Protein AF-A0A8H7PPY5-F1 (afdb_monomer)

InterPro domains:
  IPR027450 Alpha-ketoglutarate-dependent dioxygenase AlkB-like [PF13532] (23-110)
  IPR032870 Alpha-ketoglutarate-dependent dioxygenase alkB homologue 7-like [PTHR21052] (15-110)
  IPR037151 Alpha-ketoglutarate-dependent dioxygenase AlkB-like superfamily [G3DSA:2.60.120.590] (1-110)

Solvent-accessible surface area (backbone atoms only — not comparable to full-atom values): 6386 Å² total; per-residue (Å²): 135,84,80,81,77,80,80,81,84,77,85,85,62,70,76,45,80,47,80,37,52,52,89,48,69,42,70,75,42,58,73,55,68,93,82,30,62,71,44,40,31,38,39,31,30,84,22,44,48,38,38,39,35,32,30,75,92,38,80,86,51,56,52,77,42,84,38,43,55,77,38,73,49,77,33,41,64,63,57,41,75,45,22,27,40,26,32,51,81,88,55,34,68,56,99,90,39,80,56,77,59,42,54,27,39,34,43,30,29,85

Radius of gyration: 16.4 Å; Cα contacts (8 Å, |Δi|>4): 218; chains: 1; bounding box: 36×61×32 Å

Foldseek 3Di:
DDDDDDDPDDDFDFDDKDKAALQGKDDWDADDPVPQDQKKKKQKADFKFKKKKAFPVHRVPIDIDIHGHRDIDMQGDCSRPGITIMTHPVPQADPNDGGRGGTMMMGMTD

Organism: Mortierella isabellina (NCBI:txid91625)

Structure (mmCIF, N/CA/C/O backbone):
data_AF-A0A8H7PPY5-F1
#
_entry.id   AF-A0A8H7PPY5-F1
#
loop_
_atom_site.group_PDB
_atom_site.id
_atom_site.type_symbol
_atom_site.label_atom_id
_atom_site.label_alt_id
_atom_site.label_comp_id
_atom_site.label_asym_id
_atom_site.label_entity_id
_atom_site.label_seq_id
_atom_site.pdbx_PDB_ins_code
_atom_site.Cartn_x
_atom_site.Cartn_y
_atom_site.Cartn_z
_atom_site.occupancy
_atom_site.B_iso_or_equiv
_atom_site.auth_seq_id
_atom_site.auth_comp_id
_atom_site.auth_asym_id
_atom_site.auth_atom_id
_atom_site.pdbx_PDB_model_num
ATOM 1 N N . MET A 1 1 ? -0.912 -48.262 -3.694 1.00 39.94 1 MET A N 1
ATOM 2 C CA . MET A 1 1 ? -0.352 -47.323 -2.701 1.00 39.94 1 MET A CA 1
ATOM 3 C C . MET A 1 1 ? -0.121 -46.006 -3.417 1.00 39.94 1 MET A C 1
ATOM 5 O O . MET A 1 1 ? 0.691 -45.977 -4.327 1.00 39.94 1 MET A O 1
ATOM 9 N N . MET A 1 2 ? -0.908 -44.978 -3.104 1.00 46.44 2 MET A N 1
ATOM 10 C CA . MET A 1 2 ? -0.612 -43.598 -3.500 1.00 46.44 2 MET A CA 1
ATOM 11 C C . MET A 1 2 ? 0.295 -43.026 -2.411 1.00 46.44 2 MET A C 1
ATOM 13 O O . MET A 1 2 ? -0.110 -42.996 -1.251 1.00 46.44 2 MET A O 1
ATOM 17 N N . GLU A 1 3 ? 1.521 -42.647 -2.761 1.00 47.66 3 GLU A N 1
ATOM 18 C CA . GLU A 1 3 ? 2.385 -41.885 -1.861 1.00 47.66 3 GLU A CA 1
ATOM 19 C C . GLU A 1 3 ? 1.839 -40.458 -1.751 1.00 47.66 3 GLU A C 1
ATOM 21 O O . GLU A 1 3 ? 1.576 -39.797 -2.758 1.00 47.66 3 GLU A O 1
ATOM 26 N N . ALA A 1 4 ? 1.619 -39.997 -0.521 1.00 56.94 4 ALA A N 1
ATOM 27 C CA . ALA A 1 4 ? 1.287 -38.607 -0.252 1.00 56.94 4 ALA A CA 1
ATOM 28 C C . ALA A 1 4 ? 2.537 -37.758 -0.520 1.00 56.94 4 ALA A C 1
ATOM 30 O O . ALA A 1 4 ? 3.584 -37.997 0.078 1.00 56.94 4 ALA A O 1
ATOM 31 N N . SER A 1 5 ? 2.444 -36.786 -1.429 1.00 65.00 5 SER A N 1
ATOM 32 C CA . SER A 1 5 ? 3.546 -35.863 -1.702 1.00 65.00 5 SER A CA 1
ATOM 33 C C . SER A 1 5 ? 3.839 -35.017 -0.461 1.00 65.00 5 SER A C 1
ATOM 35 O O . SER A 1 5 ? 2.929 -34.365 0.056 1.00 65.00 5 SER A O 1
ATOM 37 N N . GLU A 1 6 ? 5.092 -34.984 -0.012 1.00 60.25 6 GLU A N 1
ATOM 38 C CA . GLU A 1 6 ? 5.537 -34.081 1.051 1.00 60.25 6 GLU A CA 1
ATOM 39 C C . GLU A 1 6 ? 5.202 -32.625 0.694 1.00 60.25 6 GLU A C 1
ATOM 41 O O . GLU A 1 6 ? 5.588 -32.116 -0.364 1.00 60.25 6 GLU A O 1
ATOM 46 N N . SER A 1 7 ? 4.484 -31.926 1.579 1.00 65.38 7 SER A N 1
ATOM 47 C CA . SER A 1 7 ? 4.291 -30.485 1.438 1.00 65.38 7 SER A CA 1
ATOM 48 C C . SER A 1 7 ? 5.641 -29.799 1.643 1.00 65.38 7 SER A C 1
ATOM 50 O O . SER A 1 7 ? 6.175 -29.797 2.752 1.00 65.38 7 SER A O 1
ATOM 52 N N . LYS A 1 8 ? 6.203 -29.194 0.594 1.00 64.38 8 LYS A N 1
ATOM 53 C CA . LYS A 1 8 ? 7.360 -28.307 0.749 1.00 64.38 8 LYS A CA 1
ATOM 54 C C . LYS A 1 8 ? 6.942 -27.092 1.573 1.00 64.38 8 LYS A C 1
ATOM 56 O O . LYS A 1 8 ? 6.264 -26.200 1.067 1.00 64.38 8 LYS A O 1
ATOM 61 N N . THR A 1 9 ? 7.355 -27.051 2.834 1.00 60.34 9 THR A N 1
ATOM 62 C CA . THR A 1 9 ? 7.205 -25.864 3.675 1.00 60.34 9 THR A CA 1
ATOM 63 C C . THR A 1 9 ? 8.145 -24.782 3.147 1.00 60.34 9 THR A C 1
ATOM 65 O O . THR A 1 9 ? 9.364 -24.928 3.208 1.00 60.34 9 THR A O 1
ATOM 68 N N . CYS A 1 10 ? 7.586 -23.708 2.593 1.00 65.31 10 CYS A N 1
ATOM 69 C CA . CYS A 1 10 ? 8.329 -22.511 2.208 1.00 65.31 10 CYS A CA 1
ATOM 70 C C . CYS A 1 10 ? 8.097 -21.445 3.283 1.00 65.31 10 CYS A C 1
ATOM 72 O O . CYS A 1 10 ? 6.954 -21.051 3.518 1.00 65.31 10 CYS A O 1
ATOM 74 N N . SER A 1 11 ? 9.152 -21.019 3.979 1.00 74.56 11 SER A N 1
ATOM 75 C CA . SER A 1 11 ? 9.060 -19.962 4.986 1.00 74.56 11 SER A CA 1
ATOM 76 C C . SER A 1 11 ? 9.086 -18.586 4.323 1.00 74.56 11 SER A C 1
ATOM 78 O O . SER A 1 11 ? 9.966 -18.283 3.520 1.00 74.56 11 SER A O 1
ATOM 80 N N . LEU A 1 12 ? 8.121 -17.736 4.681 1.00 75.00 12 LEU A N 1
ATOM 81 C CA . LEU A 1 12 ? 8.087 -16.337 4.266 1.00 75.00 12 LEU A CA 1
ATOM 82 C C . LEU A 1 12 ? 8.640 -15.476 5.408 1.00 75.00 12 LEU A C 1
ATOM 84 O O . LEU A 1 12 ? 7.973 -15.280 6.423 1.00 75.00 12 LEU A O 1
ATOM 88 N N . ASN A 1 13 ? 9.874 -14.993 5.268 1.00 82.56 13 ASN A N 1
ATOM 89 C CA . ASN A 1 13 ? 10.508 -14.142 6.276 1.00 82.56 13 ASN A CA 1
ATOM 90 C C . ASN A 1 13 ? 10.197 -12.670 5.984 1.00 82.56 13 ASN A C 1
ATOM 92 O O . ASN A 1 13 ? 10.341 -12.227 4.845 1.00 82.56 13 ASN A O 1
ATOM 96 N N . PHE A 1 14 ? 9.783 -11.904 6.995 1.00 84.56 14 PHE A N 1
ATOM 97 C CA . PHE A 1 14 ? 9.659 -10.455 6.834 1.00 84.56 14 PHE A CA 1
ATOM 98 C C . PHE A 1 14 ? 11.049 -9.810 6.935 1.00 84.56 14 PHE A C 1
ATOM 100 O O . PHE A 1 14 ? 11.868 -10.202 7.765 1.00 84.56 14 PHE A O 1
ATOM 107 N N . SER A 1 15 ? 11.316 -8.828 6.079 1.00 92.12 15 SER A N 1
ATOM 108 C CA . SER A 1 15 ? 12.604 -8.135 5.966 1.00 92.12 15 SER A CA 1
ATOM 109 C C . SER A 1 15 ? 12.589 -6.740 6.591 1.00 92.12 15 SER A C 1
ATOM 111 O O . SER A 1 15 ? 13.639 -6.228 6.973 1.00 92.12 15 SER A O 1
ATOM 113 N N . LEU A 1 16 ? 11.415 -6.111 6.712 1.00 94.75 16 LEU A N 1
ATOM 114 C CA . LEU A 1 16 ? 11.279 -4.759 7.251 1.00 94.75 16 LEU A CA 1
ATOM 115 C C . LEU A 1 16 ? 9.996 -4.612 8.072 1.00 94.75 16 LEU A C 1
ATOM 117 O O . LEU A 1 16 ? 8.930 -5.054 7.655 1.00 94.75 16 LEU A O 1
ATOM 121 N N . CYS A 1 17 ? 10.103 -3.936 9.214 1.00 97.31 17 CYS A N 1
ATOM 122 C CA . CYS A 1 17 ? 8.968 -3.467 10.000 1.00 97.31 17 CYS A CA 1
ATOM 123 C C . CYS A 1 17 ? 8.872 -1.945 9.864 1.00 97.31 17 CYS A C 1
ATOM 125 O O . CYS A 1 17 ? 9.836 -1.236 10.151 1.00 97.31 17 CYS A O 1
ATOM 127 N N . VAL A 1 18 ? 7.721 -1.450 9.415 1.00 97.81 18 VAL A N 1
ATOM 128 C CA . VAL A 1 18 ? 7.425 -0.018 9.309 1.00 97.81 18 VAL A CA 1
ATOM 129 C C . VAL A 1 18 ? 6.422 0.339 10.396 1.00 97.81 18 VAL A C 1
ATOM 131 O O . VAL A 1 18 ? 5.294 -0.144 10.363 1.00 97.81 18 VAL A O 1
ATOM 134 N N . ASP A 1 19 ? 6.827 1.185 11.340 1.00 98.25 19 ASP A N 1
ATOM 135 C CA . ASP A 1 19 ? 5.956 1.769 12.365 1.00 98.25 19 ASP A CA 1
ATOM 136 C C . ASP A 1 19 ? 5.642 3.217 11.979 1.00 98.25 19 ASP A C 1
ATOM 138 O O . ASP A 1 19 ? 6.512 4.089 12.006 1.00 98.25 19 ASP A O 1
ATOM 142 N N . LEU A 1 20 ? 4.409 3.453 11.539 1.00 98.25 20 LEU A N 1
ATOM 143 C CA . LEU A 1 20 ? 3.946 4.730 11.019 1.00 98.25 20 LEU A CA 1
ATOM 144 C C . LEU A 1 20 ? 3.034 5.406 12.047 1.00 98.25 20 LEU A C 1
ATOM 146 O O . LEU A 1 20 ? 2.020 4.845 12.468 1.00 98.25 20 LEU A O 1
ATOM 150 N N . HIS A 1 21 ? 3.380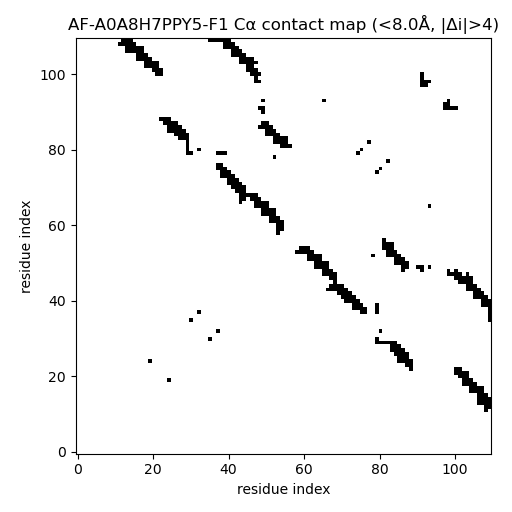 6.636 12.430 1.00 98.25 21 HIS A N 1
ATOM 151 C CA . HIS A 1 21 ? 2.536 7.475 13.282 1.00 98.25 21 HIS A CA 1
ATOM 152 C C . HIS A 1 21 ? 1.200 7.812 12.591 1.00 98.25 21 HIS A C 1
ATOM 154 O O . HIS A 1 21 ? 1.104 7.751 11.365 1.00 98.25 21 HIS A O 1
ATOM 160 N N . SER A 1 22 ? 0.182 8.233 13.351 1.00 96.94 22 SER A N 1
ATOM 161 C CA . SER A 1 22 ? -1.129 8.629 12.798 1.00 96.94 22 SER A CA 1
ATOM 162 C C . SER A 1 22 ? -1.038 9.768 11.778 1.00 96.94 22 SER A C 1
ATOM 164 O O . SER A 1 22 ? -1.808 9.811 10.826 1.00 96.94 22 SER A O 1
ATOM 166 N N . THR A 1 23 ? -0.049 10.647 11.941 1.00 96.88 23 THR A N 1
ATOM 167 C CA . THR A 1 23 ? 0.282 11.746 11.017 1.00 96.88 23 THR A CA 1
ATOM 168 C C . THR A 1 23 ? 1.465 11.423 10.094 1.00 96.88 23 THR A C 1
ATOM 170 O O . THR A 1 23 ? 2.036 12.321 9.482 1.00 96.88 23 THR A O 1
ATOM 173 N N . GLY A 1 24 ? 1.919 10.169 10.063 1.00 97.38 24 GLY A N 1
ATOM 174 C CA . GLY A 1 24 ? 3.039 9.739 9.235 1.00 97.38 24 GLY A CA 1
ATOM 175 C C . GLY A 1 24 ? 2.620 9.504 7.786 1.00 97.38 24 GLY A C 1
ATOM 176 O O . GLY A 1 24 ? 1.502 9.065 7.507 1.00 97.38 24 GLY A O 1
ATOM 177 N N . GLU A 1 25 ? 3.547 9.733 6.861 1.00 97.94 25 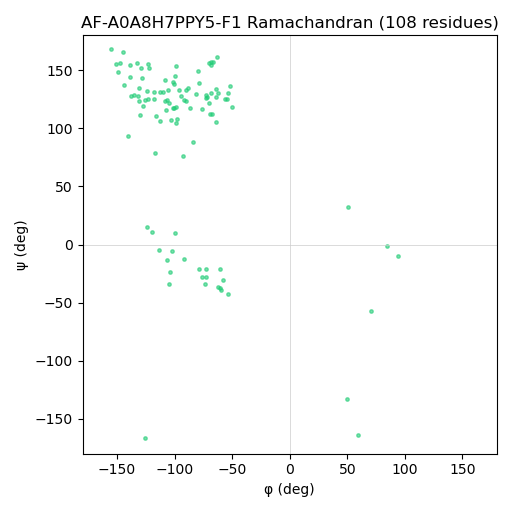GLU A N 1
ATOM 178 C CA . GLU A 1 25 ? 3.336 9.525 5.429 1.00 97.94 25 GLU A CA 1
ATOM 179 C C . GLU A 1 25 ? 4.453 8.688 4.818 1.00 97.94 25 GLU A C 1
ATOM 181 O O . GLU A 1 25 ? 5.600 8.709 5.267 1.00 97.94 25 GLU A O 1
ATOM 186 N N . ILE A 1 26 ? 4.104 7.976 3.753 1.00 98.19 26 ILE A N 1
ATOM 187 C CA . ILE A 1 26 ? 5.041 7.288 2.874 1.00 98.19 26 ILE A CA 1
ATOM 188 C C . ILE A 1 26 ? 4.902 7.954 1.514 1.00 98.19 26 ILE A C 1
ATOM 190 O O . ILE A 1 26 ? 3.863 7.829 0.873 1.00 98.19 26 ILE A O 1
ATOM 194 N N . LYS A 1 27 ? 5.935 8.684 1.093 1.00 98.06 27 LYS A N 1
ATOM 195 C CA . LYS A 1 27 ? 5.932 9.402 -0.188 1.00 98.06 27 LYS A CA 1
ATOM 196 C C . LYS A 1 27 ? 5.949 8.432 -1.367 1.00 98.06 27 LYS A C 1
ATOM 198 O O . LYS A 1 27 ? 6.498 7.337 -1.243 1.00 98.06 27 LYS A O 1
ATOM 203 N N . ALA A 1 28 ? 5.430 8.871 -2.514 1.00 98.00 28 ALA A N 1
ATOM 204 C CA . ALA A 1 28 ? 5.478 8.119 -3.764 1.00 98.00 28 ALA A CA 1
ATOM 205 C C . ALA A 1 28 ? 6.888 7.618 -4.077 1.00 98.00 28 ALA A C 1
ATOM 207 O O . ALA A 1 28 ? 7.817 8.403 -4.276 1.00 98.00 28 ALA A O 1
ATOM 208 N N . HIS A 1 29 ? 7.037 6.300 -4.150 1.00 97.94 29 HIS A N 1
ATOM 209 C CA . HIS A 1 29 ? 8.291 5.674 -4.542 1.00 97.94 29 HIS A CA 1
ATOM 210 C C . HIS A 1 29 ? 8.069 4.280 -5.125 1.00 97.94 29 HIS A C 1
ATOM 212 O O . HIS A 1 29 ? 6.988 3.700 -5.035 1.00 97.94 29 HIS A O 1
ATOM 218 N N . VAL A 1 30 ? 9.125 3.747 -5.733 1.00 97.62 30 VAL A N 1
ATOM 219 C CA . VAL A 1 30 ? 9.230 2.328 -6.064 1.00 97.62 30 VAL A CA 1
ATOM 220 C C . VAL A 1 30 ? 10.317 1.718 -5.212 1.00 97.62 30 VAL A C 1
ATOM 222 O O . VAL A 1 30 ? 11.420 2.259 -5.146 1.00 97.62 30 VAL A O 1
ATOM 225 N N . ASP A 1 31 ? 9.996 0.588 -4.585 1.00 96.44 31 ASP A N 1
ATOM 226 C CA . ASP A 1 31 ? 10.949 -0.204 -3.815 1.00 96.44 31 ASP A CA 1
ATOM 227 C C . ASP A 1 31 ? 12.194 -0.485 -4.656 1.00 96.44 31 ASP A C 1
ATOM 229 O O . ASP A 1 31 ? 12.100 -0.829 -5.842 1.00 96.44 31 ASP A O 1
ATOM 233 N N . ASN A 1 32 ? 13.372 -0.346 -4.049 1.00 95.00 32 ASN A N 1
ATOM 234 C CA . ASN A 1 32 ? 14.633 -0.459 -4.771 1.00 95.00 32 ASN A CA 1
ATOM 235 C C . ASN A 1 32 ? 14.719 -1.815 -5.498 1.00 95.00 32 ASN A C 1
ATOM 237 O O . ASN A 1 32 ? 14.531 -2.869 -4.886 1.00 95.00 32 ASN A O 1
ATOM 241 N N . VAL A 1 33 ? 14.961 -1.776 -6.811 1.00 93.56 33 VAL A N 1
ATOM 242 C CA . VAL A 1 33 ? 14.977 -2.954 -7.695 1.00 93.56 33 VAL A CA 1
ATOM 243 C C . VAL A 1 33 ? 16.063 -3.952 -7.315 1.00 93.56 33 VAL A C 1
ATOM 245 O O . VAL A 1 33 ? 15.812 -5.152 -7.350 1.00 93.56 33 VAL A O 1
ATOM 248 N N . 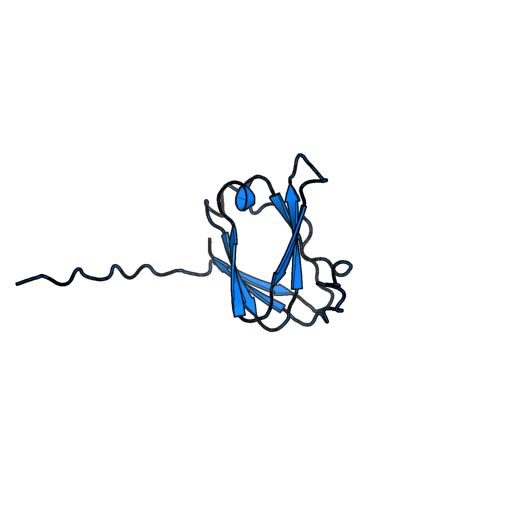GLU A 1 34 ? 17.222 -3.469 -6.883 1.00 93.38 34 GLU A N 1
ATOM 249 C CA . GLU A 1 34 ? 18.375 -4.306 -6.550 1.00 93.38 34 GLU A CA 1
ATOM 250 C C . GLU A 1 34 ? 18.212 -5.020 -5.201 1.00 93.38 34 GLU A C 1
ATOM 252 O O . GLU A 1 34 ? 18.744 -6.111 -5.020 1.00 93.38 34 GLU A O 1
ATOM 257 N N . TYR A 1 35 ? 17.442 -4.442 -4.270 1.00 91.75 35 TYR A N 1
ATOM 258 C CA . TYR A 1 35 ? 17.352 -4.929 -2.883 1.00 91.75 35 TYR A CA 1
ATOM 259 C C . TYR A 1 35 ? 15.985 -5.495 -2.478 1.00 91.75 35 TYR A C 1
ATOM 261 O O . TYR A 1 35 ? 15.851 -5.992 -1.363 1.00 91.75 35 TYR A O 1
ATOM 269 N N . SER A 1 36 ? 14.968 -5.418 -3.344 1.00 93.19 36 SER A N 1
ATOM 270 C CA . SER A 1 36 ? 13.586 -5.795 -2.977 1.00 93.19 36 SER A CA 1
ATOM 271 C C . SER A 1 36 ? 12.994 -6.926 -3.815 1.00 93.19 36 SER A C 1
ATOM 273 O O . SER A 1 36 ? 11.787 -7.141 -3.775 1.00 93.19 36 SER A O 1
ATOM 275 N N . GLY A 1 37 ? 13.817 -7.609 -4.615 1.00 92.81 37 GLY A N 1
ATOM 276 C CA . GLY A 1 37 ? 13.383 -8.745 -5.425 1.00 92.81 37 GLY A CA 1
ATOM 277 C C . GLY A 1 37 ? 12.267 -8.417 -6.427 1.00 92.81 37 GLY A C 1
ATOM 278 O O . GLY A 1 37 ? 12.000 -7.256 -6.771 1.00 92.81 37 GLY A O 1
ATOM 279 N N . SER A 1 38 ? 11.627 -9.474 -6.929 1.00 95.38 38 SER A N 1
ATOM 280 C CA . SER A 1 38 ? 10.518 -9.387 -7.890 1.00 95.38 38 SER A CA 1
ATOM 281 C C . SER A 1 38 ? 9.135 -9.342 -7.248 1.00 95.38 38 SER A C 1
ATOM 283 O O . SER A 1 38 ? 8.157 -9.044 -7.935 1.00 95.38 38 SER A O 1
ATOM 285 N N . VAL A 1 39 ? 9.048 -9.635 -5.950 1.00 95.62 39 VAL A N 1
ATOM 286 C CA . VAL A 1 39 ? 7.807 -9.626 -5.178 1.00 95.62 39 VAL A CA 1
ATOM 287 C C . VAL A 1 39 ? 8.040 -8.847 -3.895 1.00 95.62 39 VAL A C 1
ATOM 289 O O . VAL A 1 39 ? 8.956 -9.155 -3.143 1.00 95.62 39 VAL A O 1
ATOM 292 N N . VAL A 1 40 ? 7.173 -7.873 -3.637 1.00 96.75 40 VAL A N 1
ATOM 293 C CA . VAL A 1 40 ? 7.088 -7.183 -2.350 1.00 96.75 40 VAL A CA 1
ATOM 294 C C . VAL A 1 40 ? 5.702 -7.452 -1.794 1.00 96.75 40 VAL A C 1
ATOM 296 O O . VAL A 1 40 ? 4.707 -7.192 -2.465 1.00 96.75 40 VAL A O 1
ATOM 299 N N . ALA A 1 41 ? 5.614 -7.980 -0.582 1.00 97.31 41 ALA A N 1
ATOM 300 C CA . ALA A 1 41 ? 4.340 -8.187 0.093 1.00 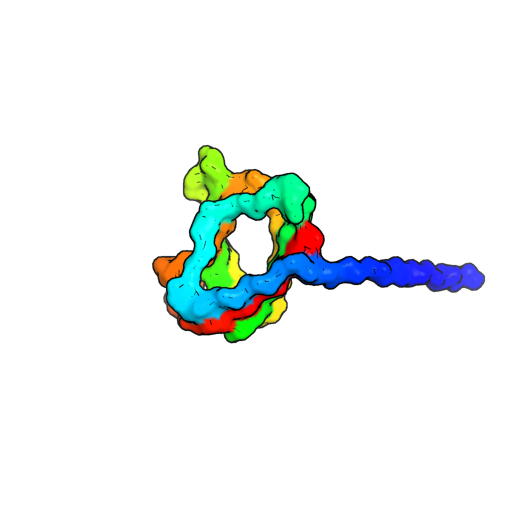97.31 41 ALA A CA 1
ATOM 301 C C . ALA A 1 41 ? 4.315 -7.453 1.431 1.00 97.31 41 ALA A C 1
ATOM 303 O O . ALA A 1 41 ? 5.359 -7.243 2.045 1.00 97.31 41 ALA A O 1
ATOM 304 N N . GLY A 1 42 ? 3.129 -7.061 1.886 1.00 97.75 42 GLY A N 1
ATOM 305 C CA . GLY A 1 42 ? 2.968 -6.340 3.142 1.00 97.75 42 GLY A CA 1
ATOM 306 C C . GLY A 1 42 ? 1.775 -6.832 3.943 1.00 97.75 42 GLY A C 1
ATOM 307 O O . GLY A 1 42 ? 0.656 -6.872 3.435 1.00 97.75 42 GLY A O 1
ATOM 308 N N . LEU A 1 43 ? 2.013 -7.165 5.213 1.00 98.50 43 LEU A N 1
ATOM 309 C CA . LEU A 1 43 ? 0.966 -7.400 6.204 1.00 98.50 43 LEU A CA 1
ATOM 310 C C . LEU A 1 43 ? 0.666 -6.096 6.944 1.00 98.50 43 LEU A C 1
ATOM 312 O O . LEU A 1 43 ? 1.568 -5.503 7.537 1.00 98.50 43 LEU A O 1
ATOM 316 N N . CYS A 1 44 ? -0.592 -5.670 6.936 1.00 98.50 44 CYS A N 1
ATOM 317 C CA . CYS A 1 44 ? -1.047 -4.429 7.560 1.00 98.50 44 CYS A CA 1
ATOM 318 C C . CYS A 1 44 ? -1.606 -4.701 8.960 1.00 98.50 44 CYS A C 1
ATOM 320 O O . CYS A 1 44 ? -2.410 -5.611 9.139 1.00 98.50 44 CYS A O 1
ATOM 322 N N . LEU A 1 45 ? -1.202 -3.913 9.957 1.00 98.50 45 LEU A N 1
ATOM 323 C CA . LEU A 1 45 ? -1.589 -4.088 11.357 1.00 98.50 45 LEU A CA 1
ATOM 324 C C . LEU A 1 45 ? -2.032 -2.756 11.984 1.00 98.50 45 LEU A C 1
ATOM 326 O O . LEU A 1 45 ? -1.571 -1.679 11.599 1.00 98.50 45 LEU A O 1
ATOM 330 N N . LEU A 1 46 ? -2.850 -2.868 13.034 1.00 98.44 46 LEU A N 1
ATOM 331 C CA . LEU A 1 46 ? -3.350 -1.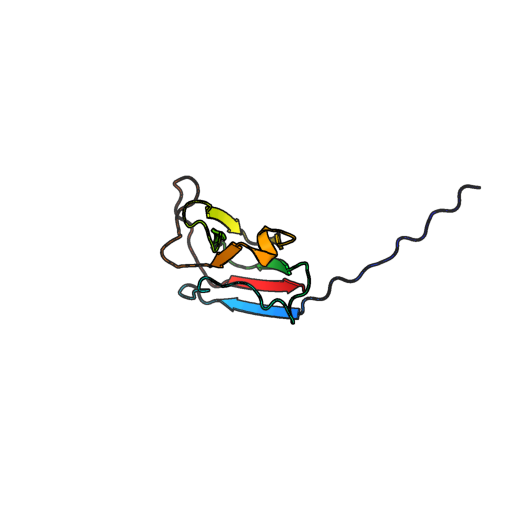800 13.915 1.00 98.44 46 LEU A CA 1
ATOM 332 C C . LEU A 1 46 ? -4.370 -0.829 13.305 1.00 98.44 46 LEU A C 1
ATOM 334 O O . LEU A 1 46 ? -5.457 -0.703 13.858 1.00 98.44 46 LEU A O 1
ATOM 338 N N . SER A 1 47 ? -4.050 -0.145 12.207 1.00 98.12 47 SER A N 1
ATOM 339 C CA . SER A 1 47 ? -4.907 0.912 11.650 1.00 98.12 47 SER A CA 1
ATOM 340 C C . SER A 1 47 ? -4.980 0.851 10.120 1.00 98.12 47 SER A C 1
ATOM 342 O O . SER A 1 47 ? -3.970 0.507 9.491 1.00 98.12 47 SER A O 1
ATOM 344 N N . PRO A 1 48 ? -6.149 1.166 9.524 1.00 98.06 48 PRO A N 1
ATOM 345 C CA . PRO A 1 48 ? -6.309 1.199 8.078 1.00 98.06 48 PRO A CA 1
ATOM 346 C C . PRO A 1 48 ? -5.495 2.325 7.431 1.00 98.06 48 PRO A C 1
ATOM 348 O O . PRO A 1 48 ? -5.145 3.330 8.055 1.00 98.06 48 PRO A O 1
ATOM 351 N N . ALA A 1 49 ? -5.203 2.158 6.147 1.00 97.94 49 ALA A N 1
ATOM 352 C CA . ALA A 1 49 ? -4.663 3.209 5.294 1.00 97.94 49 ALA A CA 1
ATOM 353 C C . ALA A 1 49 ? -5.095 2.984 3.846 1.00 97.94 49 ALA A C 1
ATOM 355 O O . ALA A 1 49 ? -5.331 1.848 3.441 1.00 97.94 49 ALA A O 1
ATOM 356 N N . ILE A 1 50 ? -5.135 4.052 3.055 1.00 98.44 50 ILE A N 1
ATOM 357 C CA . ILE A 1 50 ? -5.325 3.955 1.610 1.00 98.44 50 ILE A CA 1
ATOM 358 C C . ILE A 1 50 ? -3.951 4.075 0.953 1.00 98.44 50 ILE A C 1
ATOM 360 O O . ILE A 1 50 ? -3.257 5.081 1.119 1.00 98.44 50 ILE A O 1
ATOM 364 N N . MET A 1 51 ? -3.539 3.029 0.241 1.00 98.44 51 MET A N 1
ATOM 365 C CA . MET A 1 51 ? -2.345 3.059 -0.594 1.00 98.44 51 MET A CA 1
ATOM 366 C C . MET A 1 51 ? -2.729 3.508 -1.996 1.00 98.44 51 MET A C 1
ATOM 368 O O . MET A 1 51 ? -3.544 2.860 -2.648 1.00 98.44 51 MET A O 1
ATOM 372 N N . LYS A 1 52 ? -2.098 4.574 -2.477 1.00 98.25 52 LYS A N 1
ATOM 373 C CA . LYS A 1 52 ? -2.254 5.034 -3.854 1.00 98.25 52 LYS A CA 1
ATOM 374 C C . LYS A 1 52 ? -1.149 4.449 -4.712 1.00 98.25 52 LYS A C 1
ATOM 376 O O . LYS A 1 52 ? 0.027 4.584 -4.375 1.00 98.25 52 LYS A O 1
ATOM 381 N N . LEU A 1 53 ? -1.525 3.812 -5.814 1.00 98.38 53 LEU A N 1
ATOM 382 C CA . LEU A 1 53 ? -0.612 3.353 -6.851 1.00 98.38 53 LEU A CA 1
ATOM 383 C C . LEU A 1 53 ? -0.735 4.269 -8.065 1.00 98.38 53 LEU A C 1
ATOM 385 O O . LEU A 1 53 ? -1.846 4.538 -8.519 1.00 98.38 53 LEU A O 1
ATOM 389 N N . ARG A 1 54 ? 0.392 4.719 -8.622 1.00 98.25 54 ARG A N 1
ATOM 390 C CA . ARG A 1 54 ? 0.419 5.567 -9.826 1.00 98.25 54 ARG A CA 1
ATOM 391 C C . ARG A 1 54 ? 1.478 5.088 -10.807 1.00 98.25 54 ARG A C 1
ATOM 393 O O . ARG A 1 54 ? 2.633 4.923 -10.421 1.00 98.25 54 ARG A O 1
ATOM 400 N N . HIS A 1 55 ? 1.109 4.892 -12.070 1.00 98.12 55 HIS A N 1
ATOM 401 C CA . HIS A 1 55 ? 2.068 4.535 -13.111 1.00 98.12 55 HIS A CA 1
ATOM 402 C C . HIS A 1 55 ? 3.081 5.673 -13.306 1.00 98.12 55 HIS A C 1
ATOM 404 O O . HIS A 1 55 ? 2.704 6.842 -13.398 1.00 98.12 55 HIS A O 1
ATOM 410 N N . LYS A 1 56 ? 4.373 5.342 -13.380 1.00 95.94 56 LYS A N 1
ATOM 411 C CA . LYS A 1 56 ? 5.464 6.331 -13.480 1.00 95.94 56 LYS A CA 1
ATOM 412 C C . LYS A 1 56 ? 5.354 7.218 -14.715 1.00 95.94 56 LYS A C 1
ATOM 414 O O . LYS A 1 56 ? 5.621 8.411 -14.633 1.00 95.94 56 LYS A O 1
ATOM 419 N N . ASP A 1 57 ? 4.944 6.617 -15.827 1.00 96.50 57 ASP A N 1
ATOM 420 C CA . ASP A 1 57 ? 4.912 7.276 -17.136 1.00 96.50 57 ASP A CA 1
ATOM 421 C C . ASP A 1 57 ? 3.501 7.725 -17.553 1.00 96.50 57 ASP A C 1
ATOM 423 O O . ASP A 1 57 ? 3.342 8.372 -18.582 1.00 96.50 57 ASP A O 1
ATOM 427 N N . ASP A 1 58 ? 2.470 7.387 -16.768 1.00 96.00 58 ASP A N 1
ATOM 428 C CA . ASP A 1 58 ? 1.082 7.768 -17.053 1.00 96.00 58 ASP A CA 1
ATOM 429 C C . ASP A 1 58 ? 0.355 8.145 -15.753 1.00 96.00 58 ASP A C 1
ATOM 431 O O . ASP A 1 58 ? -0.205 7.283 -15.072 1.00 96.00 58 ASP A O 1
ATOM 435 N N . PRO A 1 59 ? 0.333 9.438 -15.389 1.00 89.44 59 PRO A N 1
ATOM 436 C CA . PRO A 1 59 ? -0.313 9.900 -14.166 1.00 89.44 59 PRO A CA 1
ATOM 437 C C . PRO A 1 59 ? -1.817 9.613 -14.089 1.00 89.44 59 PRO A C 1
ATOM 439 O O . PRO A 1 59 ? -2.353 9.610 -12.979 1.00 89.44 59 PRO A O 1
ATOM 442 N N . ASN A 1 60 ? -2.490 9.387 -15.227 1.00 95.75 60 ASN A N 1
ATOM 443 C CA . ASN A 1 60 ? -3.915 9.051 -15.264 1.00 95.75 60 ASN A CA 1
ATOM 444 C C . ASN A 1 60 ? -4.163 7.577 -14.924 1.00 95.75 60 ASN A C 1
ATOM 446 O O . ASN A 1 60 ? -5.260 7.222 -14.494 1.00 95.75 60 ASN A O 1
ATOM 450 N N . ASN A 1 61 ? -3.146 6.729 -15.077 1.00 97.50 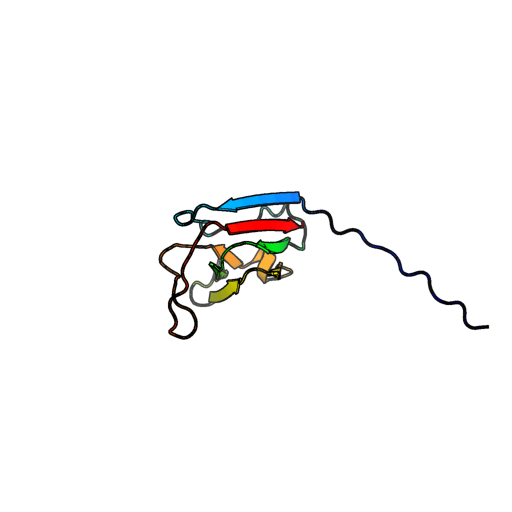61 ASN A N 1
ATOM 451 C CA . ASN A 1 61 ? -3.183 5.341 -14.658 1.00 97.50 61 ASN A CA 1
ATOM 452 C C . ASN A 1 61 ? -2.823 5.245 -13.170 1.00 97.50 61 ASN A C 1
ATOM 454 O O . ASN A 1 61 ?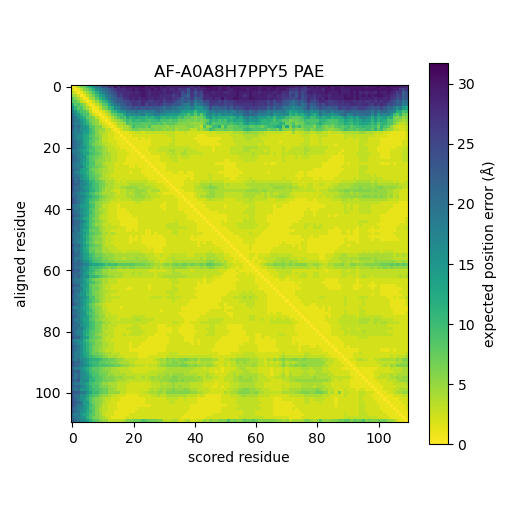 -1.661 5.107 -12.776 1.00 97.50 61 ASN A O 1
ATOM 458 N N . GLN A 1 62 ? -3.849 5.368 -12.337 1.00 96.88 62 GLN A N 1
ATOM 459 C CA . GLN A 1 62 ? -3.743 5.307 -10.887 1.00 96.88 62 GLN A CA 1
ATOM 460 C C . GLN A 1 62 ? -4.893 4.496 -10.294 1.00 96.88 62 GLN A C 1
ATOM 462 O O . GLN A 1 62 ? -5.977 4.426 -10.874 1.00 96.88 62 GLN A O 1
ATOM 467 N N . LEU A 1 63 ? -4.663 3.921 -9.119 1.00 96.25 63 LEU A N 1
ATOM 468 C CA . LEU A 1 63 ? -5.706 3.276 -8.332 1.00 96.25 63 LEU A CA 1
ATOM 469 C C . LEU A 1 63 ? -5.396 3.392 -6.841 1.00 96.25 63 LEU A C 1
ATOM 471 O O . LEU A 1 63 ? -4.234 3.388 -6.437 1.00 96.25 63 LEU A O 1
ATOM 475 N N . ASP A 1 64 ? -6.446 3.463 -6.037 1.00 97.50 64 ASP A N 1
ATOM 476 C CA . ASP A 1 64 ? -6.351 3.417 -4.585 1.00 97.50 64 ASP A CA 1
ATOM 477 C C . ASP A 1 64 ? -6.683 2.004 -4.087 1.00 97.50 64 ASP A C 1
ATOM 479 O O . ASP A 1 64 ? -7.538 1.312 -4.645 1.00 97.50 64 ASP A O 1
ATOM 483 N N . VAL A 1 65 ? -6.005 1.572 -3.025 1.00 97.69 65 VAL A N 1
ATOM 484 C CA . VAL A 1 65 ? -6.209 0.279 -2.363 1.00 97.69 65 VAL A CA 1
ATOM 485 C C . VAL A 1 65 ? -6.429 0.519 -0.876 1.00 97.69 65 VAL A C 1
ATOM 487 O O . VAL A 1 65 ? -5.537 1.031 -0.196 1.00 97.69 65 VAL A O 1
ATOM 490 N N . LEU A 1 66 ? -7.587 0.118 -0.351 1.00 98.19 66 LEU A N 1
ATOM 491 C CA . LEU A 1 66 ? -7.819 0.097 1.091 1.00 98.19 66 LEU A CA 1
ATOM 492 C C . LEU A 1 66 ? -7.036 -1.052 1.738 1.00 98.19 66 LEU A C 1
ATOM 494 O O . LEU A 1 66 ? -7.150 -2.209 1.335 1.00 98.19 66 LEU A O 1
ATOM 498 N N . LEU A 1 67 ? -6.239 -0.719 2.750 1.00 98.25 67 LEU A N 1
ATOM 499 C CA . LEU A 1 67 ? -5.392 -1.639 3.497 1.00 98.25 67 LEU A CA 1
ATOM 500 C C . LEU A 1 67 ? -5.822 -1.689 4.963 1.00 98.25 67 LEU A C 1
ATOM 502 O O . LEU A 1 67 ? -5.187 -1.078 5.828 1.00 98.25 67 LEU A O 1
ATOM 506 N N . ASP A 1 68 ? -6.888 -2.434 5.238 1.00 98.00 68 ASP A N 1
ATOM 507 C CA . ASP A 1 68 ? -7.376 -2.652 6.600 1.00 98.00 68 ASP A CA 1
ATOM 508 C C . ASP A 1 68 ? -6.411 -3.518 7.431 1.00 98.00 68 ASP A C 1
ATOM 510 O O . ASP A 1 68 ? -5.639 -4.312 6.870 1.00 98.00 68 ASP A O 1
ATOM 514 N N . PRO A 1 69 ? -6.449 -3.426 8.774 1.00 98.44 69 PRO A N 1
ATOM 515 C CA . PRO A 1 69 ? -5.716 -4.343 9.641 1.00 98.44 69 PRO A CA 1
ATOM 516 C C . PRO A 1 69 ? -6.042 -5.811 9.319 1.00 98.44 69 PRO A C 1
ATOM 518 O O . PRO A 1 69 ? -7.202 -6.198 9.236 1.00 98.44 69 PRO A O 1
ATOM 521 N N . GLY A 1 70 ? -5.008 -6.636 9.148 1.00 98.19 70 GLY A N 1
ATOM 522 C CA . GLY A 1 70 ? -5.118 -8.031 8.708 1.00 98.19 70 GLY A CA 1
ATOM 523 C C . GLY A 1 70 ? -4.967 -8.232 7.196 1.00 98.19 70 GLY A C 1
ATOM 524 O O . GLY A 1 70 ? -4.798 -9.368 6.757 1.00 98.19 70 GLY A O 1
ATOM 525 N N . THR A 1 71 ? -4.955 -7.160 6.397 1.00 98.50 71 THR A N 1
ATOM 526 C CA . THR A 1 71 ? -4.728 -7.249 4.947 1.00 98.50 71 THR A CA 1
ATOM 527 C C . THR A 1 71 ? -3.295 -7.671 4.641 1.00 98.50 71 THR A C 1
ATOM 529 O O . THR A 1 71 ? -2.340 -7.063 5.133 1.00 98.50 71 THR A O 1
ATOM 532 N N . PHE A 1 72 ? -3.151 -8.671 3.772 1.00 98.00 72 PHE A N 1
ATOM 533 C CA . PHE A 1 72 ? -1.881 -9.080 3.184 1.00 98.00 72 PHE A CA 1
ATOM 534 C C . PHE A 1 72 ? -1.888 -8.769 1.685 1.00 98.00 72 PHE A C 1
ATOM 536 O O . PHE A 1 72 ? -2.571 -9.446 0.915 1.00 98.00 72 PHE A O 1
ATOM 543 N N . TYR A 1 73 ? -1.159 -7.734 1.268 1.00 97.94 73 TYR A N 1
ATOM 544 C CA . TYR A 1 73 ? -1.076 -7.343 -0.141 1.00 97.94 73 TYR A CA 1
ATOM 545 C C . TYR A 1 73 ? 0.203 -7.874 -0.790 1.00 97.94 73 TYR A C 1
ATOM 547 O O . TYR A 1 73 ? 1.212 -8.077 -0.117 1.00 97.94 73 TYR A O 1
ATOM 555 N N . ILE A 1 74 ? 0.166 -8.066 -2.110 1.00 97.56 74 ILE A N 1
ATOM 556 C CA . ILE A 1 74 ? 1.299 -8.535 -2.913 1.00 97.56 74 ILE A CA 1
ATOM 557 C C . ILE A 1 74 ? 1.459 -7.613 -4.123 1.00 97.56 74 ILE A C 1
ATOM 559 O O . ILE A 1 74 ? 0.545 -7.468 -4.931 1.00 97.56 74 ILE A O 1
ATOM 563 N N . GLN A 1 75 ? 2.642 -7.028 -4.273 1.00 97.81 75 GLN A N 1
ATOM 564 C CA . GLN A 1 75 ? 3.080 -6.293 -5.454 1.00 97.81 75 GLN A CA 1
ATOM 565 C C . GLN A 1 75 ? 4.063 -7.162 -6.238 1.00 97.81 75 GLN A C 1
ATOM 567 O O . GLN A 1 75 ? 5.104 -7.577 -5.728 1.00 97.81 75 GLN A O 1
ATOM 572 N N . ARG A 1 76 ? 3.728 -7.432 -7.499 1.00 97.38 76 ARG A N 1
ATOM 573 C CA . ARG A 1 76 ? 4.536 -8.213 -8.444 1.00 97.38 76 ARG A CA 1
ATOM 574 C C . ARG A 1 76 ? 4.390 -7.648 -9.851 1.00 97.38 76 ARG A C 1
ATOM 576 O O . ARG A 1 76 ? 3.477 -6.860 -10.109 1.00 97.38 76 ARG A O 1
ATOM 583 N N . ASP A 1 77 ? 5.276 -8.066 -10.747 1.00 97.38 77 ASP A N 1
ATOM 584 C CA . ASP A 1 77 ? 5.243 -7.700 -12.166 1.00 97.38 77 ASP A CA 1
ATOM 585 C C . ASP A 1 77 ? 5.092 -6.173 -12.356 1.00 97.38 77 ASP A C 1
ATOM 587 O O . ASP A 1 77 ? 5.787 -5.392 -11.701 1.00 97.38 77 ASP A O 1
ATOM 591 N N . SER A 1 78 ? 4.180 -5.723 -13.224 1.00 96.50 78 SER A N 1
ATOM 592 C CA . SER A 1 78 ? 3.991 -4.300 -13.537 1.00 96.50 78 SER A CA 1
ATOM 593 C C . SER A 1 78 ? 3.758 -3.435 -12.292 1.00 96.50 78 SER A C 1
ATOM 595 O O . SER A 1 78 ? 4.397 -2.394 -12.163 1.00 96.50 78 SER A O 1
ATOM 597 N N . VAL A 1 79 ? 2.951 -3.884 -11.323 1.00 97.31 79 VAL A N 1
ATOM 598 C CA . VAL A 1 79 ? 2.685 -3.113 -10.092 1.00 97.31 79 VAL A CA 1
ATOM 599 C C . VAL A 1 79 ? 3.970 -2.856 -9.302 1.00 97.31 79 VAL A C 1
ATOM 601 O O . VAL A 1 79 ? 4.162 -1.768 -8.771 1.00 97.31 79 VAL A O 1
ATOM 604 N N . ARG A 1 80 ? 4.888 -3.826 -9.256 1.00 97.56 80 ARG A N 1
ATOM 605 C CA . ARG A 1 80 ? 6.148 -3.689 -8.514 1.00 97.56 80 ARG A CA 1
ATOM 606 C C . ARG A 1 80 ? 7.148 -2.765 -9.208 1.00 97.56 80 ARG A C 1
ATOM 608 O O . ARG A 1 80 ? 7.962 -2.131 -8.534 1.00 97.56 80 ARG A O 1
ATOM 615 N N . TYR A 1 81 ? 7.166 -2.742 -10.540 1.00 97.56 81 TYR A N 1
ATOM 616 C CA . TYR A 1 81 ? 8.220 -2.064 -11.308 1.00 97.56 81 TYR A CA 1
ATOM 617 C C . TYR A 1 81 ? 7.783 -0.732 -11.921 1.00 97.56 81 TYR A C 1
ATOM 619 O O . TYR A 1 81 ? 8.598 0.190 -12.004 1.00 97.56 81 TYR A O 1
ATOM 627 N N . ALA A 1 82 ? 6.524 -0.617 -12.335 1.00 97.69 82 ALA A N 1
ATOM 628 C CA . ALA A 1 82 ? 6.007 0.500 -13.121 1.00 97.69 82 ALA A CA 1
ATOM 629 C C . ALA A 1 82 ? 5.107 1.454 -12.323 1.00 97.69 82 ALA A C 1
ATOM 631 O O . ALA A 1 82 ? 4.869 2.568 -12.781 1.00 97.69 82 ALA A O 1
ATOM 632 N N . PHE A 1 83 ? 4.658 1.069 -11.124 1.00 98.25 83 PHE A N 1
ATOM 633 C CA . PHE A 1 83 ? 3.823 1.912 -10.271 1.00 98.25 83 PHE A CA 1
ATOM 634 C C . PHE A 1 83 ? 4.592 2.387 -9.045 1.00 98.25 83 PHE A C 1
ATOM 636 O O . PHE A 1 83 ? 5.209 1.581 -8.350 1.00 98.25 83 PHE A O 1
ATOM 643 N N . THR A 1 84 ? 4.543 3.688 -8.763 1.00 98.38 84 THR A N 1
ATOM 644 C CA . THR A 1 84 ? 4.864 4.194 -7.428 1.00 98.38 84 THR A CA 1
ATOM 645 C C . THR A 1 84 ? 3.771 3.790 -6.452 1.00 98.38 84 THR A C 1
ATOM 647 O O . THR A 1 84 ? 2.632 3.559 -6.856 1.00 98.38 84 THR A O 1
ATOM 650 N N . HIS A 1 85 ? 4.114 3.723 -5.170 1.00 98.31 85 HIS A N 1
ATOM 651 C CA . HIS A 1 85 ? 3.154 3.562 -4.090 1.00 98.31 85 HIS A CA 1
ATOM 652 C C . HIS A 1 85 ? 3.373 4.624 -3.010 1.00 98.31 85 HIS A C 1
ATOM 654 O O . HIS A 1 85 ? 4.510 5.011 -2.727 1.00 98.31 85 HIS A O 1
ATOM 660 N N . GLU A 1 86 ? 2.279 5.103 -2.426 1.00 98.38 86 GLU A N 1
ATOM 661 C CA . GLU A 1 86 ? 2.284 6.096 -1.351 1.00 98.38 86 GLU A CA 1
ATOM 662 C C . GLU A 1 86 ? 1.130 5.893 -0.368 1.00 98.38 86 GLU A C 1
ATOM 664 O O . GLU A 1 86 ? 0.100 5.312 -0.707 1.00 98.38 86 GLU A O 1
ATOM 669 N N . ILE A 1 87 ? 1.318 6.389 0.855 1.00 98.12 87 ILE A N 1
ATOM 670 C CA . ILE A 1 87 ? 0.284 6.513 1.888 1.00 98.12 87 ILE A CA 1
ATOM 671 C C . ILE A 1 87 ? 0.359 7.946 2.417 1.00 98.12 87 ILE A C 1
ATOM 673 O O . ILE A 1 87 ? 1.325 8.306 3.095 1.00 98.12 87 ILE A O 1
ATOM 677 N N . THR A 1 88 ? -0.661 8.749 2.133 1.00 97.44 88 THR A N 1
ATOM 678 C CA . THR A 1 88 ? -0.694 10.194 2.410 1.00 97.44 88 THR A CA 1
ATOM 679 C C . THR A 1 88 ? -1.887 10.563 3.291 1.00 97.44 88 THR A C 1
ATOM 681 O O . THR A 1 88 ? -2.860 9.812 3.390 1.00 97.44 88 THR A O 1
ATOM 684 N N . LEU A 1 89 ? -1.797 11.669 4.031 1.00 95.56 89 LEU A N 1
ATOM 685 C CA . LEU A 1 89 ? -2.851 12.103 4.962 1.00 95.56 89 LEU A CA 1
ATOM 686 C C . LEU A 1 89 ? -4.083 12.656 4.243 1.00 95.56 89 LEU A C 1
ATOM 688 O O . LEU A 1 89 ? -5.192 12.557 4.763 1.00 95.56 89 LEU A O 1
ATOM 692 N N . ASP A 1 90 ? -3.890 13.214 3.051 1.00 94.31 90 ASP A N 1
ATOM 693 C CA . ASP A 1 90 ? -4.962 13.752 2.216 1.00 94.31 90 ASP A CA 1
ATOM 694 C C . ASP A 1 90 ? -5.835 12.653 1.582 1.00 94.31 90 ASP A C 1
ATOM 696 O O . ASP A 1 90 ? -6.992 12.906 1.249 1.00 94.31 90 ASP A O 1
ATOM 700 N N . ASN A 1 91 ? -5.330 11.419 1.481 1.00 94.38 91 ASN A N 1
ATOM 701 C CA . ASN A 1 91 ? -6.069 10.275 0.958 1.00 94.38 91 ASN A CA 1
ATOM 702 C C . ASN A 1 91 ? -6.764 9.498 2.086 1.00 94.38 91 ASN A C 1
ATOM 704 O O . ASN A 1 91 ? -6.295 8.449 2.533 1.00 94.38 91 ASN A O 1
ATOM 708 N N . SER A 1 92 ? -7.866 10.062 2.583 1.00 94.12 92 SER A N 1
ATOM 709 C CA . SER A 1 92 ? -8.591 9.561 3.760 1.00 94.12 92 SER A CA 1
ATOM 710 C C . SER A 1 92 ? -10.067 9.250 3.504 1.00 94.12 92 SER A C 1
ATOM 712 O O . SER A 1 92 ? -10.816 9.079 4.456 1.00 94.12 92 SER A O 1
ATOM 714 N N . VAL A 1 93 ? -10.498 9.147 2.243 1.00 96.88 93 VAL A N 1
ATOM 715 C CA . VAL A 1 93 ? -11.883 8.798 1.891 1.00 96.88 93 VAL A CA 1
ATOM 716 C C . VAL A 1 93 ? -11.892 7.556 1.008 1.00 96.88 93 VAL A C 1
ATOM 718 O O . VAL A 1 93 ? -11.258 7.539 -0.044 1.00 96.88 93 VAL A O 1
ATOM 721 N N . TRP A 1 94 ? -12.642 6.531 1.407 1.00 96.62 94 TRP A N 1
ATOM 722 C CA . TRP A 1 94 ? -12.832 5.299 0.642 1.00 96.62 94 TRP A CA 1
ATOM 723 C C . TRP A 1 94 ? -14.322 5.035 0.442 1.00 96.62 94 TRP A C 1
ATOM 725 O O . TRP A 1 94 ? -15.076 4.990 1.406 1.00 96.62 94 TRP A O 1
ATOM 735 N N . ASN A 1 95 ? -14.772 4.877 -0.807 1.00 95.25 95 ASN A N 1
ATOM 736 C CA . ASN A 1 95 ? -16.191 4.669 -1.145 1.00 95.25 95 ASN A CA 1
ATOM 737 C C . ASN A 1 95 ? -17.165 5.688 -0.507 1.00 95.25 95 ASN A C 1
ATOM 739 O O . ASN A 1 95 ? -18.314 5.365 -0.223 1.00 95.25 95 ASN A O 1
ATOM 743 N N . GLY A 1 96 ? -16.715 6.931 -0.309 1.00 95.88 96 GLY A N 1
ATOM 744 C CA . GLY A 1 96 ? -17.507 7.996 0.316 1.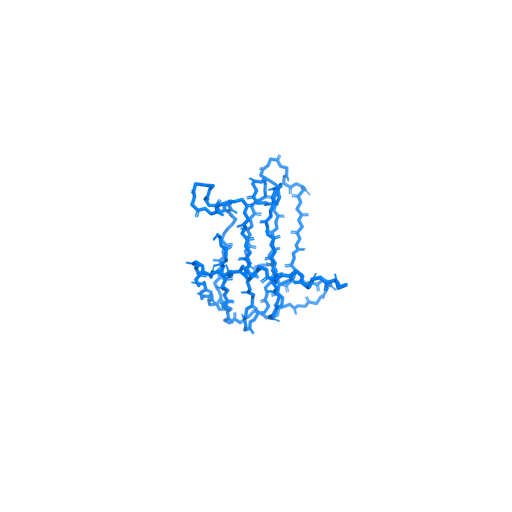00 95.88 96 GLY A CA 1
ATOM 745 C C . GLY A 1 96 ? -17.475 8.008 1.848 1.00 95.88 96 GLY A C 1
ATOM 746 O O . GLY A 1 96 ? -18.060 8.907 2.447 1.00 95.88 96 GLY A O 1
ATOM 747 N N . GLU A 1 97 ? -16.772 7.067 2.479 1.00 95.88 97 GLU A N 1
ATOM 748 C CA . GLU A 1 97 ? -16.597 6.997 3.929 1.00 95.88 97 GLU A CA 1
ATOM 749 C C . GLU A 1 97 ? -15.225 7.531 4.347 1.00 95.88 97 GLU A C 1
ATOM 751 O O . GLU A 1 97 ? -14.211 7.283 3.690 1.00 95.88 97 GLU A O 1
ATOM 756 N N . GLN A 1 98 ? -15.197 8.272 5.456 1.00 96.88 98 GLN A N 1
ATOM 757 C CA . GLN A 1 98 ? -13.960 8.768 6.048 1.00 96.88 98 GLN A CA 1
ATOM 758 C C . GLN A 1 98 ? -13.204 7.612 6.718 1.00 96.88 98 GLN A C 1
ATOM 760 O O . GLN A 1 98 ? -13.757 6.895 7.549 1.00 96.88 98 GLN A O 1
ATOM 765 N N . ILE A 1 99 ? -11.927 7.459 6.381 1.00 96.75 99 ILE A N 1
ATOM 766 C CA . ILE A 1 99 ? -11.012 6.483 6.969 1.00 96.75 99 ILE A CA 1
ATOM 767 C C . ILE A 1 99 ? -10.172 7.172 8.041 1.00 96.75 99 ILE A C 1
ATOM 769 O O . ILE A 1 99 ? -9.262 7.955 7.746 1.00 96.75 99 ILE A O 1
ATOM 773 N N . ASP A 1 100 ? -10.459 6.845 9.298 1.00 94.88 100 ASP A N 1
ATOM 774 C CA . ASP A 1 100 ? -9.720 7.364 10.442 1.00 94.88 100 ASP A CA 1
ATOM 775 C C . ASP A 1 100 ? -8.366 6.663 10.588 1.00 94.88 100 ASP A C 1
ATOM 777 O O . ASP A 1 100 ? -8.261 5.456 10.835 1.00 94.88 100 ASP A O 1
ATOM 781 N N . ARG A 1 101 ? -7.296 7.449 10.451 1.00 94.62 101 ARG A N 1
ATOM 782 C CA . ARG A 1 101 ? -5.919 6.966 10.566 1.00 94.62 101 ARG A CA 1
ATOM 783 C C . ARG A 1 101 ? -5.432 7.027 12.012 1.00 94.62 101 ARG A C 1
ATOM 785 O O . ARG A 1 101 ? -5.554 8.034 12.704 1.00 94.62 101 ARG A O 1
ATOM 792 N N . GLY A 1 102 ? -4.795 5.950 12.442 1.00 97.25 102 GLY A N 1
ATOM 793 C CA . GLY A 1 102 ? -4.099 5.804 13.713 1.00 97.25 102 GLY A CA 1
ATOM 794 C C . GLY A 1 102 ? -2.654 5.357 13.498 1.00 97.25 102 GLY A C 1
ATOM 795 O O . GLY A 1 102 ? -2.131 5.383 12.384 1.00 97.25 102 GLY A O 1
ATOM 796 N N . ARG A 1 103 ? -1.991 4.924 14.575 1.00 98.12 103 ARG A N 1
ATOM 797 C CA . ARG A 1 103 ? -0.684 4.264 14.461 1.00 98.12 103 ARG A CA 1
ATOM 798 C C . ARG A 1 103 ? -0.840 2.976 13.650 1.00 98.12 103 ARG A C 1
ATOM 800 O O . ARG A 1 103 ? -1.700 2.155 13.965 1.00 98.12 103 ARG A O 1
ATOM 807 N N . ARG A 1 104 ? 0.014 2.782 12.649 1.00 98.25 104 ARG A N 1
ATOM 808 C CA . ARG A 1 104 ? -0.022 1.640 11.731 1.00 98.25 104 ARG A CA 1
ATOM 809 C C . ARG A 1 104 ? 1.315 0.921 11.740 1.00 98.25 104 ARG A C 1
ATOM 811 O O . ARG A 1 104 ? 2.351 1.553 11.574 1.00 98.25 104 ARG A O 1
ATOM 818 N N . ILE A 1 105 ? 1.286 -0.403 11.861 1.00 98.50 105 ILE A N 1
ATOM 819 C CA . ILE A 1 105 ? 2.477 -1.237 11.673 1.00 98.50 105 ILE A CA 1
ATOM 820 C C . ILE A 1 105 ? 2.337 -2.003 10.358 1.00 98.50 105 ILE A C 1
ATOM 822 O O . ILE A 1 105 ? 1.250 -2.453 9.993 1.00 98.50 105 ILE A O 1
ATOM 826 N N . SER A 1 106 ? 3.431 -2.155 9.619 1.00 98.12 106 SER A N 1
ATOM 827 C CA . SER A 1 106 ? 3.500 -3.065 8.477 1.00 98.12 106 SER A CA 1
ATOM 828 C C . SER A 1 106 ? 4.723 -3.943 8.522 1.00 98.12 106 SER A C 1
ATOM 830 O O . SER A 1 106 ? 5.828 -3.456 8.741 1.00 98.12 106 SER A O 1
ATOM 832 N N . LEU A 1 107 ? 4.514 -5.228 8.2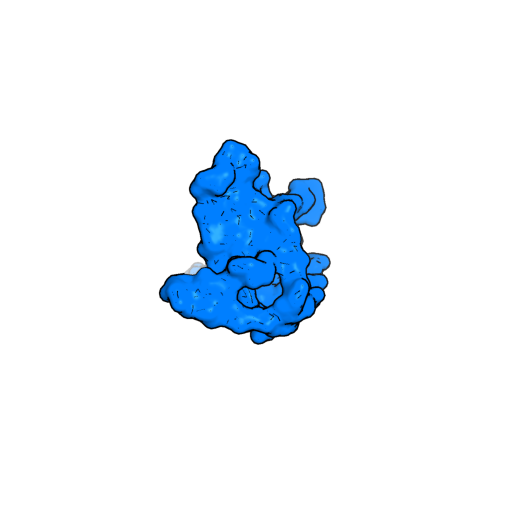59 1.00 98.00 107 LEU A N 1
ATOM 833 C CA . LEU A 1 107 ? 5.593 -6.181 8.046 1.00 98.00 107 LEU A CA 1
ATOM 834 C C . LEU A 1 107 ? 5.732 -6.390 6.546 1.00 98.00 107 LEU A C 1
ATOM 836 O O . LEU A 1 107 ? 4.783 -6.841 5.907 1.00 98.00 107 LEU A O 1
ATOM 840 N N . LEU A 1 108 ? 6.884 -6.030 5.989 1.00 97.31 108 LEU A N 1
ATOM 841 C CA . LEU A 1 108 ? 7.173 -6.196 4.573 1.00 97.31 108 LEU A CA 1
ATOM 842 C C . LEU A 1 108 ? 8.034 -7.434 4.344 1.00 97.31 108 LEU A C 1
ATOM 844 O O . LEU A 1 108 ? 8.993 -7.685 5.074 1.00 97.31 108 LEU A O 1
ATOM 848 N N . PHE A 1 109 ? 7.691 -8.178 3.303 1.00 95.75 109 PHE A N 1
ATOM 849 C CA . PHE A 1 109 ? 8.323 -9.413 2.857 1.00 95.75 109 PHE A CA 1
ATOM 850 C C . PHE A 1 109 ? 8.883 -9.163 1.456 1.00 95.75 109 PHE A C 1
ATOM 852 O O . PHE A 1 109 ? 8.185 -8.594 0.613 1.00 95.75 109 PHE A O 1
ATOM 859 N N . ARG A 1 110 ? 10.147 -9.528 1.237 1.00 90.62 110 ARG A N 1
ATOM 860 C CA . ARG A 1 110 ? 10.916 -9.278 0.010 1.00 90.62 110 ARG A CA 1
ATOM 861 C C . ARG A 1 110 ? 11.859 -10.444 -0.240 1.00 90.62 110 ARG A C 1
ATOM 863 O O . ARG A 1 110 ? 12.295 -11.024 0.782 1.00 90.62 110 ARG A O 1
#

Secondary structure (DSSP, 8-state):
-PPPPP-------EEEEEEE-TT--EEEE---TTTS-SEEEEEEESS-EEEEEEESS-TT-EEEEEE-TT-EEEEEHHHHHHEEEEE-SS--EETTEE-----EEEEEE-

Sequence (110 aa):
MMEASESKTCSLNFSLCVDLHSTGEIKAHVDNVEYSGSVVAGLCLLSPAIMKLRHKDDPNNQLDVLLDPGTFYIQRDSVRYAFTHEITLDNSVWNGEQIDRGRRISLLFR

Nearest PDB structures (foldseek):
  4qkb-assembly1_A  TM=9.595E-01  e=1.210E-09  Homo sapiens
  4qkd-assembly1_A  TM=9.566E-01  e=1.092E-09  Homo sapiens
  4qkd-assembly4_C  TM=9.559E-01  e=1.826E-09  Homo sapiens
  4qkf-assembly3_C  TM=9.572E-01  e=2.131E-09  Homo sapiens
  8jnk-assembly1_G  TM=8.282E-01  e=2.057E-04  Homo sapiens

Mean predicted aligned error: 5.38 Å

pLDDT: mean 92.59, std 12.13, range [39.94, 98.5]